Protein AF-A0A0W0Z943-F1 (afdb_monomer_lite)

Secondary structure (DSSP, 8-state):
-PPPPPEEEEE-TT-HHHHHHHHHT-SS-EEEEETT--TT-SHHHHHHH--SEEEEEEEETTEEEEEEEEEHHHHHHHHHTT--EEEEEE---HHHHHHHHTT-HHHHH-----TTS-TT----EEEE-TT----S---GGG--------SS----------

Structure (mmCIF, N/CA/C/O backbone):
data_AF-A0A0W0Z943-F1
#
_entry.id   AF-A0A0W0Z943-F1
#
loop_
_atom_site.group_PDB
_atom_site.id
_atom_site.type_symbol
_atom_site.label_atom_id
_atom_site.label_alt_id
_atom_site.label_comp_id
_atom_site.label_asym_id
_atom_site.label_entity_id
_atom_site.label_seq_id
_atom_site.pdbx_PDB_ins_code
_atom_site.Cartn_x
_atom_site.Cartn_y
_atom_site.Cartn_z
_atom_site.occupancy
_atom_site.B_iso_or_equiv
_atom_site.auth_seq_id
_atom_site.auth_comp_id
_atom_site.auth_asym_id
_atom_site.auth_atom_id
_atom_site.pdbx_PDB_model_num
ATOM 1 N N . MET A 1 1 ? -10.068 -26.778 7.011 1.00 70.19 1 MET A N 1
ATOM 2 C CA . MET A 1 1 ? -9.785 -25.329 7.063 1.00 70.19 1 MET A CA 1
ATOM 3 C C . MET A 1 1 ? -11.115 -24.599 7.146 1.00 70.19 1 MET A C 1
ATOM 5 O O . MET A 1 1 ? -11.932 -24.784 6.253 1.00 70.19 1 MET A O 1
ATOM 9 N N . GLN A 1 2 ? -11.374 -23.865 8.228 1.00 80.56 2 GLN A N 1
ATOM 10 C CA . GLN A 1 2 ? -12.615 -23.106 8.396 1.00 80.56 2 GLN A CA 1
ATOM 11 C C . GLN A 1 2 ? -12.388 -21.664 7.940 1.00 80.56 2 GLN A C 1
ATOM 13 O O . GLN A 1 2 ? -11.421 -21.029 8.354 1.00 80.56 2 GLN A O 1
ATOM 18 N N . LEU A 1 3 ? -13.267 -21.144 7.083 1.00 87.00 3 LEU A N 1
ATOM 19 C CA . LEU A 1 3 ? -13.222 -19.736 6.701 1.00 87.00 3 LEU A CA 1
ATOM 20 C C . LEU A 1 3 ? -13.755 -18.889 7.862 1.00 87.00 3 LEU A C 1
ATOM 22 O O . LEU A 1 3 ? -14.923 -19.014 8.237 1.00 87.00 3 LEU A O 1
ATOM 26 N N . LYS A 1 4 ? -12.896 -18.038 8.431 1.00 88.25 4 LYS A N 1
ATOM 27 C CA . LYS A 1 4 ? -13.283 -17.046 9.442 1.00 88.25 4 LYS A CA 1
ATOM 28 C C . LYS A 1 4 ? -13.732 -15.757 8.754 1.00 88.25 4 LYS A C 1
ATOM 30 O O . LYS A 1 4 ? -13.109 -15.304 7.795 1.00 88.25 4 LYS A O 1
ATOM 35 N N . GLN A 1 5 ? -14.813 -15.162 9.252 1.00 90.94 5 GLN A N 1
ATOM 36 C CA . GLN A 1 5 ? -15.266 -13.854 8.783 1.00 90.94 5 GLN A CA 1
ATOM 37 C C . GLN A 1 5 ? -14.368 -12.758 9.359 1.00 90.94 5 GLN A C 1
ATOM 39 O O . GLN A 1 5 ? -14.151 -12.707 10.567 1.00 90.94 5 GLN A O 1
ATOM 44 N N . ILE A 1 6 ? -13.865 -11.868 8.502 1.00 93.38 6 ILE A N 1
ATOM 45 C CA . ILE A 1 6 ? -13.053 -10.730 8.943 1.00 93.38 6 ILE A CA 1
ATOM 46 C C . ILE A 1 6 ? -13.984 -9.645 9.474 1.00 93.38 6 ILE A C 1
ATOM 48 O O . ILE A 1 6 ? -14.885 -9.182 8.771 1.00 93.38 6 ILE A O 1
ATOM 52 N N . ARG A 1 7 ? -13.744 -9.197 10.709 1.00 95.19 7 ARG A N 1
ATOM 53 C CA . ARG A 1 7 ? -14.468 -8.061 11.283 1.00 95.19 7 ARG A CA 1
ATOM 54 C C . ARG A 1 7 ? -14.204 -6.805 10.453 1.00 95.19 7 ARG A C 1
ATOM 56 O O . ARG A 1 7 ? -13.053 -6.438 10.220 1.00 95.19 7 ARG A O 1
ATOM 63 N N . VAL A 1 8 ? -15.276 -6.119 10.064 1.00 96.25 8 VAL A N 1
ATOM 64 C CA . VAL A 1 8 ? -15.216 -4.866 9.304 1.00 96.25 8 VAL A CA 1
ATOM 65 C C . VAL A 1 8 ? -15.608 -3.695 10.199 1.00 96.25 8 VAL A C 1
ATOM 67 O O . VAL A 1 8 ? -16.596 -3.775 10.927 1.00 96.25 8 VAL A O 1
ATOM 70 N N . LEU A 1 9 ? -14.842 -2.608 10.144 1.00 94.56 9 LEU A N 1
ATOM 71 C CA . LEU A 1 9 ? -15.126 -1.346 10.824 1.00 94.56 9 LEU A CA 1
ATOM 72 C C . LEU A 1 9 ? -15.237 -0.223 9.797 1.00 94.56 9 LEU A C 1
ATOM 74 O O . LEU A 1 9 ? -14.359 -0.068 8.953 1.00 94.56 9 LEU A O 1
ATOM 78 N N . GLU A 1 10 ? -16.277 0.593 9.911 1.00 93.38 10 GLU A N 1
ATOM 79 C CA . GLU A 1 10 ? -16.347 1.879 9.219 1.00 93.38 10 GLU A CA 1
ATOM 80 C C . GLU A 1 10 ? -15.596 2.926 10.052 1.00 93.38 10 GLU A C 1
ATOM 82 O O . GLU A 1 10 ? -15.766 3.000 11.271 1.00 93.38 10 GLU A O 1
ATOM 87 N N . TYR A 1 11 ? -14.748 3.723 9.408 1.00 90.31 11 TYR A N 1
ATOM 88 C CA . TYR A 1 11 ? -13.912 4.729 10.053 1.00 90.31 11 TYR A CA 1
ATOM 89 C C . TYR A 1 11 ? -14.166 6.106 9.444 1.00 90.31 11 TYR A C 1
ATOM 91 O O . TYR A 1 11 ? -13.967 6.338 8.250 1.00 90.31 11 TYR A O 1
ATOM 99 N N . GLU A 1 12 ? -14.585 7.020 10.313 1.00 90.12 12 GLU A N 1
ATOM 100 C CA . GLU A 1 12 ? -14.699 8.450 10.053 1.00 90.12 12 GLU A CA 1
ATOM 101 C C . GLU A 1 12 ? -13.597 9.187 10.820 1.00 90.12 12 GLU A C 1
ATOM 103 O O . GLU A 1 12 ? -13.258 8.820 11.951 1.00 90.12 12 GLU A O 1
ATOM 108 N N . TYR A 1 13 ? -13.018 10.218 10.200 1.00 89.38 13 TYR A N 1
ATOM 109 C CA . TYR A 1 13 ? -11.977 11.022 10.840 1.00 89.38 13 TYR A CA 1
ATOM 110 C C . TYR A 1 13 ? -12.486 11.627 12.157 1.00 89.38 13 TYR A C 1
ATOM 112 O O . TYR A 1 13 ? -13.592 12.157 12.219 1.00 89.38 13 TYR A O 1
ATOM 120 N N . GLY A 1 14 ? -11.667 11.539 13.208 1.00 89.06 14 GLY A N 1
ATOM 121 C CA . GLY A 1 14 ? -12.024 11.896 14.584 1.00 89.06 14 GLY A CA 1
ATOM 122 C C . GLY A 1 14 ? -12.216 10.688 15.511 1.00 89.06 14 GLY A C 1
ATOM 123 O O . GLY A 1 14 ? -12.186 10.841 16.732 1.00 89.06 14 GLY A O 1
ATOM 124 N N . TYR A 1 15 ? -12.374 9.471 14.972 1.00 90.81 15 TYR A N 1
ATOM 125 C CA . TYR A 1 15 ? -12.539 8.242 15.768 1.00 90.81 15 TYR A CA 1
ATOM 126 C C . TYR A 1 15 ? -11.225 7.519 16.095 1.00 90.81 15 TYR A C 1
ATOM 128 O O . TYR A 1 15 ? -11.237 6.358 16.509 1.00 90.81 15 TYR A O 1
ATOM 136 N N . GLU A 1 16 ? -10.072 8.173 15.951 1.00 90.81 16 GLU A N 1
ATOM 137 C CA . GLU A 1 16 ? -8.770 7.503 16.029 1.00 90.81 16 GLU A CA 1
ATOM 138 C C . GLU A 1 16 ? -8.521 6.824 17.381 1.00 90.81 16 GLU A C 1
ATOM 140 O O . GLU A 1 16 ? -8.003 5.710 17.415 1.00 90.81 16 GLU A O 1
ATOM 145 N N . GLU A 1 17 ? -8.915 7.448 18.496 1.00 90.19 17 GLU A N 1
ATOM 146 C CA . GLU A 1 17 ? -8.728 6.862 19.832 1.00 90.19 17 GLU A CA 1
ATOM 147 C C . GLU A 1 17 ? -9.631 5.643 20.069 1.00 90.19 17 GLU A C 1
ATOM 149 O O . GLU A 1 17 ? -9.220 4.683 20.725 1.00 90.19 17 GLU A O 1
ATOM 154 N N . LEU A 1 18 ? -10.845 5.644 19.510 1.00 91.56 18 LEU A N 1
ATOM 155 C CA . LEU A 1 18 ? -11.740 4.490 19.567 1.00 91.56 18 LEU A CA 1
ATOM 156 C C . LEU A 1 18 ? -11.158 3.325 18.760 1.00 91.56 18 LEU A C 1
ATOM 158 O O . LEU A 1 18 ? -11.021 2.220 19.287 1.00 91.56 18 LEU A O 1
ATOM 162 N N . ILE A 1 19 ? -10.766 3.582 17.509 1.00 91.75 19 ILE A N 1
ATOM 163 C CA . ILE A 1 19 ? -10.163 2.567 16.639 1.00 91.75 19 ILE A CA 1
ATOM 164 C C . ILE A 1 19 ? -8.883 2.018 17.274 1.00 91.75 19 ILE A C 1
ATOM 166 O O . ILE A 1 19 ? -8.698 0.806 17.334 1.00 91.75 19 ILE A O 1
ATOM 170 N N . LYS A 1 20 ? -8.037 2.880 17.844 1.00 89.81 20 LYS A N 1
ATOM 171 C CA . LYS A 1 20 ? -6.823 2.481 18.566 1.00 89.81 20 LYS A CA 1
ATOM 172 C C . LYS A 1 20 ? -7.092 1.523 19.721 1.00 89.81 20 LYS A C 1
ATOM 174 O O . LYS A 1 20 ? -6.407 0.508 19.827 1.00 89.81 20 LYS A O 1
ATOM 179 N N . LYS A 1 21 ? -8.102 1.798 20.553 1.00 90.50 21 LYS A N 1
ATOM 180 C CA . LYS A 1 21 ? -8.507 0.886 21.635 1.00 90.50 21 LYS A CA 1
ATOM 181 C C . LYS A 1 21 ? -8.982 -0.464 21.101 1.00 90.50 21 LYS A C 1
ATOM 183 O O . LYS A 1 21 ? -8.649 -1.487 21.691 1.00 90.50 21 LYS A O 1
ATOM 188 N N . ILE A 1 22 ? -9.732 -0.480 19.998 1.00 92.62 22 ILE A N 1
ATOM 189 C CA . ILE A 1 22 ? -10.182 -1.729 19.370 1.00 92.62 22 ILE A CA 1
ATOM 190 C C . ILE A 1 22 ? -8.980 -2.535 18.868 1.00 92.62 22 ILE A C 1
ATOM 192 O O . ILE A 1 22 ? -8.870 -3.716 19.185 1.00 92.62 22 ILE A O 1
ATOM 196 N N . LEU A 1 23 ? -8.062 -1.898 18.134 1.00 90.19 23 LEU A N 1
ATOM 197 C CA . LEU A 1 23 ? -6.907 -2.579 17.548 1.00 90.19 23 LEU A CA 1
ATOM 198 C C . LEU A 1 23 ? -5.956 -3.145 18.607 1.00 90.19 23 LEU A C 1
ATOM 200 O O . LEU A 1 23 ? -5.513 -4.276 18.456 1.00 90.19 23 LEU A O 1
ATOM 204 N N . TYR A 1 24 ? -5.694 -2.425 19.702 1.00 88.06 24 TYR A N 1
ATOM 205 C CA . TYR A 1 24 ? -4.822 -2.932 20.773 1.00 88.06 24 TYR A CA 1
ATOM 206 C C . TYR A 1 24 ? -5.362 -4.150 21.520 1.00 88.06 24 TYR A C 1
ATOM 208 O O . TYR A 1 24 ? -4.581 -4.878 22.125 1.00 88.06 24 TYR A O 1
ATOM 216 N N . ASN A 1 25 ? -6.674 -4.374 21.488 1.00 90.69 25 ASN A N 1
ATOM 217 C CA . ASN A 1 25 ? -7.297 -5.526 22.134 1.00 90.69 25 ASN A CA 1
ATOM 218 C C . ASN A 1 25 ? -7.656 -6.639 21.137 1.00 90.69 25 ASN A C 1
ATOM 220 O O . ASN A 1 25 ? -8.182 -7.673 21.546 1.00 90.69 25 ASN A O 1
ATOM 224 N N . SER A 1 26 ? -7.403 -6.442 19.839 1.00 90.75 26 SER A N 1
ATOM 225 C CA . SER A 1 26 ? -7.706 -7.446 18.822 1.00 90.75 26 SER A CA 1
ATOM 226 C C . SER A 1 26 ? -6.598 -8.489 18.730 1.00 90.75 26 SER A C 1
ATOM 228 O O . SER A 1 26 ? -5.418 -8.153 18.686 1.00 90.75 26 SER A O 1
ATOM 230 N N . LYS A 1 27 ? -6.994 -9.760 18.631 1.00 89.88 27 LYS A N 1
ATOM 231 C CA . LYS A 1 27 ? -6.114 -10.882 18.258 1.00 89.88 27 LYS A CA 1
ATOM 232 C C . LYS A 1 27 ? -6.379 -11.388 16.841 1.00 89.88 27 LYS A C 1
ATOM 234 O O . LYS A 1 27 ? -5.715 -12.306 16.380 1.00 89.88 27 LYS A O 1
ATOM 239 N N . GLU A 1 28 ? -7.351 -10.789 16.161 1.00 91.25 28 GLU A N 1
ATOM 240 C CA . GLU A 1 28 ? -7.772 -11.169 14.819 1.00 91.25 28 GLU A CA 1
ATOM 241 C C . GLU A 1 28 ? -7.568 -10.002 13.840 1.00 91.25 28 GLU A C 1
ATOM 243 O O . GLU A 1 28 ? -7.602 -8.831 14.254 1.00 91.25 28 GLU A O 1
ATOM 248 N N . PRO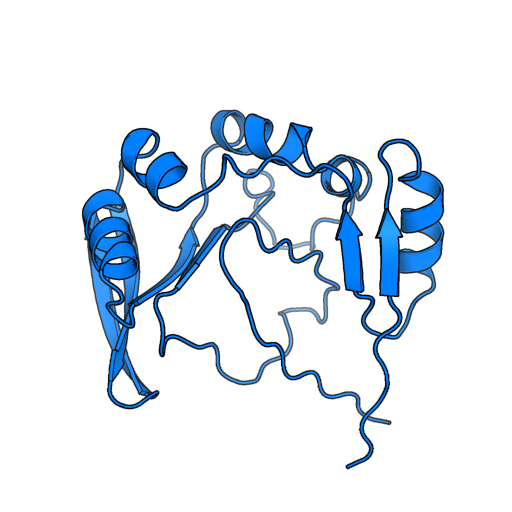 A 1 29 ? -7.378 -10.290 12.540 1.00 92.44 29 PRO A N 1
ATOM 249 C CA . PRO A 1 29 ? -7.350 -9.269 11.503 1.00 92.44 29 PRO A CA 1
ATOM 250 C C . PRO A 1 29 ? -8.662 -8.479 11.456 1.00 92.44 29 PRO A C 1
ATOM 252 O O . PRO A 1 29 ? -9.753 -9.043 11.544 1.00 92.44 29 PRO A O 1
ATOM 255 N N . ILE A 1 30 ? -8.555 -7.166 11.265 1.00 94.31 30 ILE A N 1
ATOM 256 C CA . ILE A 1 30 ? -9.700 -6.263 11.128 1.00 94.31 30 ILE A CA 1
ATOM 257 C C . ILE A 1 30 ? -9.552 -5.484 9.824 1.00 94.31 30 ILE A C 1
ATOM 259 O O . ILE A 1 30 ? -8.509 -4.884 9.565 1.00 94.31 30 ILE A O 1
ATOM 263 N N . LEU A 1 31 ? -10.618 -5.449 9.025 1.00 94.81 31 LEU A N 1
ATOM 264 C CA . LEU A 1 31 ? -10.718 -4.582 7.857 1.00 94.81 31 LEU A CA 1
ATOM 265 C C . LEU A 1 31 ? -11.316 -3.235 8.272 1.00 94.81 31 LEU A C 1
ATOM 267 O O . LEU A 1 31 ? -12.464 -3.167 8.702 1.00 94.81 31 LEU A O 1
ATOM 271 N N . ILE A 1 32 ? -10.560 -2.152 8.107 1.00 93.19 32 ILE A N 1
ATOM 272 C CA . ILE A 1 32 ? -11.043 -0.789 8.348 1.00 93.19 32 ILE A CA 1
ATOM 273 C C . ILE A 1 32 ? -11.351 -0.127 7.006 1.00 93.19 32 ILE A C 1
ATOM 275 O O . ILE A 1 32 ? -10.484 -0.039 6.137 1.00 93.19 32 ILE A O 1
ATOM 279 N N . LYS A 1 33 ? -12.574 0.373 6.848 1.00 92.75 33 LYS A N 1
ATOM 280 C CA . LYS A 1 33 ? -13.018 1.148 5.691 1.00 92.75 33 LYS A CA 1
ATOM 281 C C . LYS A 1 33 ? -13.013 2.626 6.048 1.00 92.75 33 LYS A C 1
ATOM 283 O O . LYS A 1 33 ? -13.795 3.067 6.882 1.00 92.75 33 LYS A O 1
ATOM 288 N N . ILE A 1 34 ? -12.110 3.384 5.437 1.00 89.44 34 ILE A N 1
ATOM 289 C CA . ILE A 1 34 ? -12.004 4.830 5.653 1.00 89.44 34 ILE A CA 1
ATOM 290 C C . ILE A 1 34 ? -13.007 5.529 4.737 1.00 89.44 34 ILE A C 1
ATOM 292 O O . ILE A 1 34 ? -12.884 5.445 3.513 1.00 89.44 34 ILE A O 1
ATOM 296 N N . LYS A 1 35 ? -13.994 6.227 5.304 1.00 85.50 35 LYS A N 1
ATOM 297 C CA . LYS A 1 35 ? -14.920 7.035 4.502 1.00 85.50 35 LYS A CA 1
ATOM 298 C C . LYS A 1 35 ? -14.207 8.277 3.966 1.00 85.50 35 LYS A C 1
ATOM 300 O O . LYS A 1 35 ? -13.392 8.879 4.658 1.00 85.50 35 LYS A O 1
ATOM 305 N N . ASN A 1 36 ? -14.554 8.688 2.746 1.00 83.06 36 ASN A N 1
ATOM 306 C CA . ASN A 1 36 ? -14.053 9.916 2.112 1.00 83.06 36 ASN A CA 1
ATOM 307 C C . ASN A 1 36 ? -12.515 9.985 1.981 1.00 83.06 36 ASN A C 1
ATOM 309 O O . ASN A 1 36 ? -11.925 11.067 2.043 1.00 83.06 36 ASN A O 1
ATOM 313 N N . PHE A 1 37 ? -11.844 8.840 1.815 1.00 87.69 37 PHE A N 1
ATOM 314 C CA . PHE A 1 37 ? -10.413 8.826 1.516 1.00 87.69 37 PHE A CA 1
ATOM 315 C C . PHE A 1 37 ? -10.161 9.369 0.095 1.00 87.69 37 PHE A C 1
ATOM 317 O O . PHE A 1 37 ? -10.889 8.993 -0.824 1.00 87.69 37 PHE A O 1
ATOM 324 N N . PRO A 1 38 ? -9.162 10.247 -0.116 1.00 88.50 38 PRO A N 1
ATOM 325 C CA . PRO A 1 38 ? -8.921 10.837 -1.428 1.00 88.50 38 PRO A CA 1
ATOM 326 C C . PRO A 1 38 ? -8.418 9.797 -2.438 1.00 88.50 38 PRO A C 1
ATOM 328 O O . PRO A 1 38 ? -7.497 9.032 -2.161 1.00 88.50 38 PRO A O 1
ATOM 331 N N . ASP A 1 39 ? -8.956 9.850 -3.650 1.00 87.62 39 ASP A N 1
ATOM 332 C CA . ASP A 1 39 ? -8.619 8.975 -4.781 1.00 87.62 39 ASP A CA 1
ATOM 333 C C . ASP A 1 39 ? -7.365 9.419 -5.562 1.00 87.62 39 ASP A C 1
ATOM 335 O O . ASP A 1 39 ? -6.889 8.720 -6.455 1.00 87.62 39 ASP A O 1
ATOM 339 N N . LYS A 1 40 ? -6.770 10.560 -5.195 1.00 90.31 40 LYS A N 1
ATOM 340 C CA . LYS A 1 40 ? -5.615 11.153 -5.891 1.00 90.31 40 LYS A CA 1
ATOM 341 C C . LYS A 1 40 ? -4.313 10.344 -5.809 1.00 90.31 40 LYS A C 1
ATOM 343 O O . LYS A 1 40 ? -3.380 10.641 -6.548 1.00 90.31 40 LYS A O 1
ATOM 348 N N . PHE A 1 41 ? -4.189 9.376 -4.898 1.00 92.56 41 PHE A N 1
ATOM 349 C CA . PHE A 1 41 ? -2.937 8.644 -4.643 1.00 92.56 41 PHE A CA 1
ATOM 350 C C . PHE A 1 41 ? -2.768 7.416 -5.553 1.00 92.56 41 PHE A C 1
ATOM 352 O O . PHE A 1 41 ? -2.627 6.285 -5.089 1.00 92.56 41 PHE A O 1
ATOM 359 N N . SER A 1 42 ? -2.779 7.651 -6.865 1.00 93.56 42 SER A N 1
ATOM 360 C CA . SER A 1 42 ? -2.602 6.634 -7.908 1.00 93.56 42 SER A CA 1
ATOM 361 C C . SER A 1 42 ? -1.129 6.422 -8.285 1.00 93.56 42 SER A C 1
ATOM 363 O O . SER A 1 42 ? -0.246 7.141 -7.820 1.00 93.56 42 SER A O 1
ATOM 365 N N . LEU A 1 43 ? -0.842 5.474 -9.187 1.00 94.62 43 LEU A N 1
ATOM 366 C CA . LEU A 1 43 ? 0.500 5.335 -9.775 1.00 94.62 43 LEU A CA 1
ATOM 367 C C . LEU A 1 43 ? 0.988 6.634 -10.434 1.00 94.62 43 LEU A C 1
ATOM 369 O O . LEU A 1 43 ? 2.170 6.947 -10.325 1.00 94.62 43 LEU A O 1
ATOM 373 N N . ASP A 1 44 ? 0.092 7.409 -11.052 1.00 95.44 44 ASP A N 1
ATOM 374 C CA . ASP A 1 44 ? 0.442 8.682 -11.696 1.00 95.44 44 ASP A CA 1
ATOM 375 C C . ASP A 1 44 ? 0.941 9.712 -10.686 1.00 95.44 44 ASP A C 1
ATOM 377 O O . ASP A 1 44 ? 1.976 10.339 -10.910 1.00 95.44 44 ASP A O 1
ATOM 381 N N . TYR A 1 45 ? 0.308 9.782 -9.510 1.00 94.81 45 TYR A N 1
ATOM 382 C CA . TYR A 1 45 ? 0.793 10.618 -8.412 1.00 94.81 45 TYR A CA 1
ATOM 383 C C . TYR A 1 45 ? 2.246 10.297 -8.043 1.00 94.81 45 TYR A C 1
ATOM 385 O O . TYR A 1 45 ? 3.025 11.208 -7.758 1.00 94.81 45 TYR A O 1
ATOM 393 N N . PHE A 1 46 ? 2.629 9.016 -8.046 1.00 95.00 46 PHE A N 1
ATOM 394 C CA . PHE A 1 46 ? 4.002 8.630 -7.729 1.00 95.00 46 PHE A CA 1
ATOM 395 C C . PHE A 1 46 ? 4.966 8.885 -8.901 1.00 95.00 46 PHE A C 1
ATOM 397 O O . PHE A 1 46 ? 6.060 9.405 -8.684 1.00 95.00 46 PHE A O 1
ATOM 404 N N . ILE A 1 47 ? 4.550 8.590 -10.136 1.00 95.62 47 ILE A N 1
ATOM 405 C CA . ILE A 1 47 ? 5.333 8.785 -11.371 1.00 95.62 47 ILE A CA 1
ATOM 406 C C . ILE A 1 47 ? 5.698 10.258 -11.597 1.00 95.62 47 ILE A C 1
ATOM 408 O O . ILE A 1 47 ? 6.809 10.556 -12.033 1.00 95.62 47 ILE A O 1
ATOM 412 N N . GLU A 1 48 ? 4.777 11.181 -11.327 1.00 94.50 48 GLU A N 1
ATOM 413 C CA . GLU A 1 48 ? 4.984 12.616 -11.560 1.00 94.50 48 GLU A CA 1
ATOM 414 C C . GLU A 1 48 ? 5.850 13.283 -10.489 1.00 94.50 48 GLU A C 1
ATOM 416 O O . GLU A 1 48 ? 6.426 14.349 -10.713 1.00 94.50 48 GLU A O 1
ATOM 421 N N . ARG A 1 49 ? 5.905 12.695 -9.291 1.00 91.25 49 ARG A N 1
ATOM 422 C CA . ARG A 1 49 ? 6.337 13.408 -8.084 1.00 91.25 49 ARG A CA 1
ATOM 423 C C . ARG A 1 49 ? 7.627 12.882 -7.474 1.00 91.25 49 ARG A C 1
ATOM 425 O O . ARG A 1 49 ? 8.241 13.595 -6.671 1.00 91.25 49 ARG A O 1
ATOM 432 N N . PHE A 1 50 ? 8.024 11.665 -7.834 1.00 91.62 50 PHE A N 1
ATOM 433 C CA . PHE A 1 50 ? 9.191 10.993 -7.284 1.00 91.62 50 PHE A CA 1
ATOM 434 C C . PHE A 1 50 ? 10.145 10.549 -8.387 1.00 91.62 50 PHE A C 1
ATOM 436 O O . PHE A 1 50 ? 9.747 9.935 -9.371 1.00 91.62 50 PHE A O 1
ATOM 443 N N . ASN A 1 51 ? 11.423 10.832 -8.155 1.00 89.69 51 ASN A N 1
ATOM 444 C CA . ASN A 1 51 ? 12.547 10.389 -8.967 1.00 89.69 51 ASN A CA 1
ATOM 445 C C . ASN A 1 51 ? 13.494 9.565 -8.086 1.00 89.69 51 ASN A C 1
ATOM 447 O O . ASN A 1 51 ? 13.410 9.627 -6.857 1.00 89.69 51 ASN A O 1
ATOM 451 N N . GLY A 1 52 ? 14.412 8.840 -8.718 1.00 92.50 52 GLY A N 1
ATOM 452 C CA . GLY A 1 52 ? 15.410 8.010 -8.049 1.00 92.50 52 GLY A CA 1
ATOM 453 C C . GLY A 1 52 ? 15.386 6.577 -8.559 1.00 92.50 52 GLY A C 1
ATOM 454 O O . GLY A 1 52 ? 14.624 6.247 -9.469 1.00 92.50 52 GLY A O 1
ATOM 455 N N . GLU A 1 53 ? 16.220 5.738 -7.963 1.00 96.00 53 GLU A N 1
ATOM 456 C CA . GLU A 1 53 ? 16.316 4.319 -8.294 1.00 96.00 53 GLU A CA 1
ATOM 457 C C . GLU A 1 53 ? 15.408 3.471 -7.401 1.00 96.00 53 GLU A C 1
ATOM 459 O O . GLU A 1 53 ? 15.059 3.846 -6.277 1.00 96.00 53 GLU A O 1
ATOM 464 N N . THR A 1 54 ? 15.018 2.312 -7.915 1.00 97.00 54 THR A N 1
ATOM 465 C CA . THR A 1 54 ? 14.274 1.300 -7.176 1.00 97.00 54 THR A CA 1
ATOM 466 C C . THR A 1 54 ? 14.718 -0.091 -7.597 1.00 97.00 54 THR A C 1
ATOM 468 O O . THR A 1 54 ? 15.144 -0.300 -8.733 1.00 97.00 54 THR A O 1
ATOM 471 N N . ILE A 1 55 ? 14.552 -1.048 -6.689 1.00 97.44 55 ILE A N 1
ATOM 472 C CA . ILE A 1 55 ? 14.709 -2.469 -6.980 1.00 97.44 55 ILE A CA 1
ATOM 473 C C . ILE A 1 55 ? 13.316 -3.081 -7.065 1.00 97.44 55 ILE A C 1
ATOM 475 O O . ILE A 1 55 ? 12.472 -2.878 -6.187 1.00 97.44 55 ILE A O 1
ATOM 479 N N . TYR A 1 56 ? 13.076 -3.857 -8.113 1.00 97.81 56 TYR A N 1
ATOM 480 C CA . TYR A 1 56 ? 11.814 -4.547 -8.322 1.00 97.81 56 TYR A CA 1
ATOM 481 C C . TYR A 1 56 ? 12.028 -6.011 -8.688 1.00 97.81 56 TYR A C 1
ATOM 483 O O . TYR A 1 56 ? 13.048 -6.407 -9.243 1.00 97.81 56 TYR A O 1
ATOM 491 N N . SER A 1 57 ? 11.049 -6.834 -8.329 1.00 97.94 57 SER A N 1
ATOM 492 C CA . SER A 1 57 ? 10.984 -8.249 -8.694 1.00 97.94 57 SER A CA 1
ATOM 493 C C . SER A 1 57 ? 10.165 -8.403 -9.977 1.00 97.94 57 SER A C 1
ATOM 495 O O . SER A 1 57 ? 9.172 -7.692 -10.147 1.00 97.94 57 SER A O 1
ATOM 497 N N . ILE A 1 58 ? 10.558 -9.329 -10.848 1.00 97.44 58 ILE A N 1
ATOM 498 C CA . ILE A 1 58 ? 9.837 -9.700 -12.071 1.00 97.44 58 ILE A CA 1
ATOM 499 C C . ILE A 1 58 ? 9.198 -11.067 -11.860 1.00 97.44 58 ILE A C 1
ATOM 501 O O . ILE A 1 58 ? 9.858 -11.986 -11.371 1.00 97.44 58 ILE A O 1
ATOM 505 N N . PHE A 1 59 ? 7.930 -11.193 -12.247 1.00 96.75 59 PHE A N 1
ATOM 506 C CA . PHE A 1 59 ? 7.189 -12.441 -12.148 1.00 96.75 59 PHE A CA 1
ATOM 507 C C . PHE A 1 59 ? 6.813 -12.985 -13.524 1.00 96.75 59 PHE A C 1
ATOM 509 O O . PHE A 1 59 ? 6.323 -12.252 -14.378 1.00 96.75 59 PHE A O 1
ATOM 516 N N . GLU A 1 60 ? 6.980 -14.289 -13.709 1.00 94.56 60 GLU A N 1
ATOM 517 C CA . GLU A 1 60 ? 6.504 -15.031 -14.877 1.00 94.56 60 GLU A CA 1
ATOM 518 C C . GLU A 1 60 ? 5.727 -16.247 -14.383 1.00 94.56 60 GLU A C 1
ATOM 520 O O . GLU A 1 60 ? 6.196 -16.958 -13.499 1.00 94.56 60 GLU A O 1
ATOM 525 N N . ASN A 1 61 ? 4.512 -16.464 -14.898 1.00 90.50 61 ASN A N 1
ATOM 526 C CA . ASN A 1 61 ? 3.635 -17.564 -14.468 1.00 90.50 61 ASN A CA 1
ATOM 527 C C . ASN A 1 61 ? 3.474 -17.668 -12.935 1.00 90.50 61 ASN A C 1
ATOM 529 O O . ASN A 1 61 ? 3.463 -18.763 -12.381 1.00 90.50 61 ASN A O 1
ATOM 533 N N . ASN A 1 62 ? 3.351 -16.525 -12.249 1.00 87.06 62 ASN A N 1
ATOM 534 C CA . ASN A 1 62 ? 3.290 -16.430 -10.784 1.00 87.06 62 ASN A CA 1
ATOM 535 C C . ASN A 1 62 ? 4.534 -16.982 -10.062 1.00 87.06 62 ASN A C 1
ATOM 537 O O . ASN A 1 62 ? 4.427 -17.452 -8.936 1.00 87.06 62 ASN A O 1
ATOM 541 N N . ILE A 1 63 ? 5.715 -16.898 -10.673 1.00 91.81 63 ILE A N 1
ATOM 542 C CA . ILE A 1 63 ? 7.000 -17.239 -10.052 1.00 91.81 63 ILE A CA 1
ATOM 543 C C . ILE A 1 63 ? 7.908 -16.016 -10.133 1.00 91.81 63 ILE A C 1
ATOM 545 O O . ILE A 1 63 ? 8.005 -15.387 -11.185 1.00 91.81 63 ILE A O 1
ATOM 549 N N . CYS A 1 64 ? 8.566 -15.657 -9.028 1.00 95.00 64 CYS A N 1
ATOM 550 C CA . CYS A 1 64 ? 9.591 -14.615 -9.045 1.00 95.00 64 CYS A CA 1
ATOM 551 C C . CYS A 1 64 ? 10.830 -15.146 -9.774 1.00 95.00 64 CYS A C 1
ATOM 553 O O . CYS A 1 64 ? 11.510 -16.032 -9.266 1.00 95.00 64 CYS A O 1
ATOM 555 N N . VAL A 1 65 ? 11.122 -14.607 -10.958 1.00 96.62 65 VAL A N 1
ATOM 556 C CA . VAL A 1 65 ? 12.217 -15.097 -11.814 1.00 96.62 65 VAL A CA 1
ATOM 557 C C . VAL A 1 65 ? 13.459 -14.218 -11.766 1.00 96.62 65 VAL A C 1
ATOM 559 O O . VAL A 1 65 ? 14.544 -14.671 -12.118 1.00 96.62 65 VAL A O 1
ATOM 562 N N . ASN A 1 66 ? 13.324 -12.950 -11.363 1.00 95.88 66 ASN A N 1
ATOM 563 C CA . ASN A 1 66 ? 14.452 -12.026 -11.350 1.00 95.88 66 ASN A CA 1
ATOM 564 C C . ASN A 1 66 ? 14.228 -10.820 -10.427 1.00 95.88 66 ASN A C 1
ATOM 566 O O . ASN A 1 66 ? 13.092 -10.449 -10.122 1.00 95.88 66 ASN A O 1
ATOM 570 N N . HIS A 1 67 ? 15.327 -10.156 -10.075 1.00 96.94 67 HIS A N 1
ATOM 571 C CA . HIS A 1 67 ? 15.359 -8.835 -9.463 1.00 96.94 67 HIS A CA 1
ATOM 572 C C . HIS A 1 67 ? 16.128 -7.871 -10.365 1.00 96.94 67 HIS A C 1
ATOM 574 O O . HIS A 1 67 ? 17.218 -8.183 -10.837 1.00 96.94 67 HIS A O 1
ATOM 580 N N . GLN A 1 68 ? 15.573 -6.686 -10.598 1.00 97.12 68 GLN A N 1
ATOM 581 C CA . GLN A 1 68 ? 16.218 -5.644 -11.391 1.00 97.12 68 GLN A CA 1
ATOM 582 C C . GLN A 1 68 ? 16.246 -4.323 -10.635 1.00 97.12 68 GLN A C 1
ATOM 584 O O . GLN A 1 68 ? 15.383 -4.059 -9.798 1.00 97.12 68 GLN A O 1
ATOM 589 N N . SER A 1 69 ? 17.233 -3.492 -10.963 1.00 97.31 69 SER A N 1
ATOM 590 C CA . SER A 1 69 ? 17.287 -2.091 -10.555 1.00 97.31 69 SER A CA 1
ATOM 591 C C . SER A 1 69 ? 17.006 -1.205 -11.763 1.00 97.31 69 SER A C 1
ATOM 593 O O . SER A 1 69 ? 17.488 -1.481 -12.863 1.00 97.31 69 SER A O 1
ATOM 595 N N . SER A 1 70 ? 16.210 -0.158 -11.580 1.00 97.00 70 SER A N 1
ATOM 596 C CA . SER A 1 70 ? 16.009 0.881 -12.590 1.00 97.00 70 SER A CA 1
ATOM 597 C C . SER A 1 70 ? 15.575 2.187 -11.943 1.00 97.00 70 SER A C 1
ATOM 599 O O . SER A 1 70 ? 15.284 2.245 -10.749 1.00 97.00 70 SER A O 1
ATOM 601 N N . GLU A 1 71 ? 15.401 3.227 -12.756 1.00 97.50 71 GLU A N 1
ATOM 602 C CA . GLU A 1 71 ? 14.640 4.394 -12.326 1.00 97.50 71 GLU A CA 1
ATOM 603 C C . GLU A 1 71 ? 13.235 3.984 -11.855 1.00 97.50 71 GLU A C 1
ATOM 605 O O . GLU A 1 71 ? 12.530 3.214 -12.521 1.00 97.50 71 GLU A O 1
ATOM 610 N N . LEU A 1 72 ? 12.806 4.545 -10.724 1.00 97.19 72 LEU A N 1
ATOM 611 C CA . LEU A 1 72 ? 11.489 4.333 -10.132 1.00 97.19 72 LEU A CA 1
ATOM 612 C C . LEU A 1 72 ? 10.376 4.629 -11.139 1.00 97.19 72 LEU A C 1
ATOM 614 O O . LEU A 1 72 ? 9.430 3.856 -11.274 1.00 97.19 72 LEU A O 1
ATOM 618 N N . LYS A 1 73 ? 10.514 5.725 -11.890 1.00 97.38 73 LYS A N 1
ATOM 619 C CA . LYS A 1 73 ? 9.547 6.132 -12.910 1.00 97.38 73 LYS A CA 1
ATOM 620 C C . LYS A 1 73 ? 9.357 5.056 -13.981 1.00 97.38 73 LYS A C 1
ATOM 622 O O . LYS A 1 73 ? 8.220 4.775 -14.368 1.00 97.38 73 LYS A O 1
ATOM 627 N N . ALA A 1 74 ? 10.445 4.439 -14.440 1.00 97.62 74 ALA A N 1
ATOM 628 C CA . ALA A 1 74 ? 10.399 3.377 -15.440 1.00 97.62 74 ALA A CA 1
ATOM 629 C C . ALA A 1 74 ? 9.688 2.129 -14.892 1.00 97.62 74 ALA A C 1
ATOM 631 O O . ALA A 1 74 ? 8.773 1.611 -15.539 1.00 97.62 74 ALA A O 1
ATOM 632 N N . ALA A 1 75 ? 10.033 1.706 -13.671 1.00 97.69 75 ALA A N 1
ATOM 633 C CA . ALA A 1 75 ? 9.400 0.565 -13.011 1.00 97.69 75 ALA A CA 1
ATOM 634 C C . ALA A 1 75 ? 7.896 0.795 -12.767 1.00 97.69 75 ALA A C 1
ATOM 636 O O . ALA A 1 75 ? 7.073 -0.051 -13.120 1.00 97.69 75 ALA A O 1
ATOM 637 N N . LEU A 1 76 ? 7.507 1.966 -12.250 1.00 97.69 76 LEU A N 1
ATOM 638 C CA . LEU A 1 76 ? 6.100 2.326 -12.040 1.00 97.69 76 LEU A CA 1
ATOM 639 C C . LEU A 1 76 ? 5.320 2.422 -13.358 1.00 97.69 76 LEU A C 1
ATOM 641 O O . LEU A 1 76 ? 4.173 1.984 -13.425 1.00 97.69 76 LEU A O 1
ATOM 645 N N . THR A 1 77 ? 5.936 2.939 -14.424 1.00 97.56 77 THR A N 1
ATOM 646 C CA . THR A 1 77 ? 5.312 2.984 -15.758 1.00 97.56 77 THR A CA 1
ATOM 647 C C . THR A 1 77 ? 5.082 1.577 -16.312 1.00 97.56 77 THR A C 1
ATOM 649 O O . THR A 1 77 ? 4.046 1.314 -16.922 1.00 97.56 77 THR A O 1
ATOM 652 N N . ALA A 1 78 ? 6.019 0.652 -16.088 1.00 97.25 78 ALA A N 1
ATOM 653 C CA . ALA A 1 78 ? 5.854 -0.749 -16.461 1.00 97.25 78 ALA A CA 1
ATOM 654 C C . ALA A 1 78 ? 4.719 -1.419 -15.668 1.00 97.25 78 ALA A C 1
ATOM 656 O O . ALA A 1 78 ? 3.868 -2.075 -16.269 1.00 97.25 78 ALA A O 1
ATOM 657 N N . ILE A 1 79 ? 4.650 -1.183 -14.353 1.00 97.12 79 ILE A N 1
ATOM 658 C CA . ILE A 1 79 ? 3.549 -1.642 -13.491 1.00 97.12 79 ILE A CA 1
ATOM 659 C C . ILE A 1 79 ? 2.204 -1.087 -13.979 1.00 97.12 79 ILE A C 1
ATOM 661 O O . ILE A 1 79 ? 1.246 -1.842 -14.114 1.00 97.12 79 ILE A O 1
ATOM 665 N N . LYS A 1 80 ? 2.135 0.206 -14.328 1.00 96.12 80 LYS A N 1
ATOM 666 C CA . LYS A 1 80 ? 0.928 0.842 -14.887 1.00 96.12 80 LYS A CA 1
ATOM 667 C C . LYS A 1 80 ? 0.468 0.174 -16.188 1.00 96.12 80 LYS A C 1
ATOM 669 O O . LYS A 1 80 ? -0.727 0.092 -16.448 1.00 96.12 80 LYS A O 1
ATOM 674 N N . LYS A 1 81 ? 1.404 -0.342 -16.991 1.00 96.31 81 LYS A N 1
ATOM 675 C CA . LYS A 1 81 ? 1.136 -1.142 -18.201 1.00 96.31 81 LYS A CA 1
ATOM 676 C C . LYS A 1 81 ? 0.862 -2.625 -17.895 1.00 96.31 81 LYS A C 1
ATOM 678 O O . LYS A 1 81 ? 0.988 -3.458 -18.788 1.00 96.31 81 LYS A O 1
ATOM 683 N N . ASN A 1 82 ? 0.507 -2.959 -16.653 1.00 93.50 82 ASN A N 1
ATOM 684 C CA . ASN A 1 82 ? 0.234 -4.312 -16.167 1.00 93.50 82 ASN A CA 1
ATOM 685 C C . ASN A 1 82 ? 1.391 -5.301 -16.341 1.00 93.50 82 ASN A C 1
ATOM 687 O O . ASN A 1 82 ? 1.159 -6.509 -16.385 1.00 93.50 82 ASN A O 1
ATOM 691 N N . LYS A 1 83 ? 2.645 -4.830 -16.398 1.00 96.38 83 LYS A N 1
ATOM 692 C CA . LYS A 1 83 ? 3.757 -5.766 -16.239 1.00 96.38 83 LYS A CA 1
ATOM 693 C C . LYS A 1 83 ? 3.726 -6.346 -14.820 1.00 96.38 83 LYS A C 1
ATOM 695 O O . LYS A 1 83 ? 3.544 -5.570 -13.877 1.00 96.38 83 LYS A O 1
ATOM 700 N N . PRO A 1 84 ? 3.930 -7.664 -14.652 1.00 96.12 84 PRO A N 1
ATOM 701 C CA . PRO A 1 84 ? 3.874 -8.364 -13.367 1.00 96.12 84 PRO A CA 1
ATOM 702 C C . PRO A 1 84 ? 5.142 -8.083 -12.548 1.00 96.12 84 PRO A C 1
ATOM 704 O O . PRO A 1 84 ? 5.944 -8.962 -12.247 1.00 96.12 84 PRO A O 1
ATOM 707 N N . TYR A 1 85 ? 5.384 -6.808 -12.267 1.00 97.44 85 TYR A N 1
ATOM 708 C CA . TYR A 1 85 ? 6.533 -6.317 -11.523 1.00 97.44 85 TYR A CA 1
ATOM 709 C C . TYR A 1 85 ? 6.086 -5.934 -10.119 1.00 97.44 85 TYR A C 1
ATOM 711 O O . TYR A 1 85 ? 4.952 -5.493 -9.918 1.00 97.44 85 TYR A O 1
ATOM 719 N N . ARG A 1 86 ? 6.994 -6.064 -9.152 1.00 97.19 86 ARG A N 1
ATOM 720 C CA . ARG A 1 86 ? 6.748 -5.696 -7.756 1.00 97.19 86 ARG A CA 1
ATOM 721 C C . ARG A 1 86 ? 7.886 -4.868 -7.202 1.00 97.19 86 ARG A C 1
ATOM 723 O O . ARG A 1 86 ? 9.003 -5.367 -7.102 1.00 97.19 86 ARG A O 1
ATOM 730 N N . ILE A 1 87 ? 7.585 -3.666 -6.740 1.00 97.56 87 ILE A N 1
ATOM 731 C CA . ILE A 1 87 ? 8.487 -2.904 -5.878 1.00 97.56 87 ILE A CA 1
ATOM 732 C C . ILE A 1 87 ? 8.066 -3.181 -4.438 1.00 97.56 87 ILE A C 1
ATOM 734 O O . ILE A 1 87 ? 6.921 -2.920 -4.054 1.00 97.56 87 ILE A O 1
ATOM 738 N N . PHE A 1 88 ? 8.980 -3.739 -3.647 1.00 93.62 88 PHE A N 1
ATOM 739 C CA . PHE A 1 88 ? 8.715 -4.112 -2.263 1.00 93.62 88 PHE A CA 1
ATOM 740 C C . PHE A 1 88 ? 9.390 -3.122 -1.313 1.00 93.62 88 PHE A C 1
ATOM 742 O O . PHE A 1 88 ? 10.611 -3.015 -1.301 1.00 93.62 88 PHE A O 1
ATOM 749 N N . SER A 1 89 ? 8.593 -2.428 -0.496 1.00 90.19 89 SER A N 1
ATOM 750 C CA . SER A 1 89 ? 9.078 -1.505 0.537 1.00 90.19 89 SER A CA 1
ATOM 751 C C . SER A 1 89 ? 9.935 -0.341 0.007 1.00 90.19 89 SER A C 1
ATOM 753 O O . SER A 1 89 ? 10.982 -0.020 0.572 1.00 90.19 89 SER A O 1
ATOM 755 N N . GLN A 1 90 ? 9.471 0.344 -1.043 1.00 93.12 90 GLN A N 1
ATOM 756 C CA . GLN A 1 90 ? 10.045 1.631 -1.439 1.00 93.12 90 GLN A CA 1
ATOM 757 C C . GLN A 1 90 ? 9.871 2.625 -0.294 1.00 93.12 90 GLN A C 1
ATOM 759 O O . GLN A 1 90 ? 8.754 2.828 0.184 1.00 93.12 90 GLN A O 1
ATOM 764 N N . ILE A 1 91 ? 10.954 3.278 0.119 1.00 88.94 91 ILE A N 1
ATOM 765 C CA . ILE A 1 91 ? 10.882 4.332 1.125 1.00 88.94 91 ILE A CA 1
ATOM 766 C C . ILE A 1 91 ? 11.020 5.692 0.451 1.00 88.94 91 ILE A C 1
ATOM 768 O O . ILE A 1 91 ? 11.881 5.889 -0.409 1.00 88.94 91 ILE A O 1
ATOM 772 N N . PHE A 1 92 ? 10.163 6.632 0.846 1.00 87.56 92 PHE A N 1
ATOM 773 C CA . PHE A 1 92 ? 10.244 8.028 0.434 1.00 87.56 92 PHE A CA 1
ATOM 774 C C . PHE A 1 92 ? 10.659 8.917 1.608 1.00 87.56 92 PHE A C 1
ATOM 776 O O . PHE A 1 92 ? 10.320 8.608 2.755 1.00 87.56 92 PHE A O 1
ATOM 783 N N . PRO A 1 93 ? 11.333 10.051 1.338 1.00 82.50 93 PRO A N 1
ATOM 784 C CA . PRO A 1 93 ? 11.621 11.051 2.357 1.00 82.50 93 PRO A CA 1
ATOM 785 C C . PRO A 1 93 ? 10.363 11.479 3.117 1.00 82.50 93 PRO A C 1
ATOM 787 O O . PRO A 1 93 ? 9.282 11.621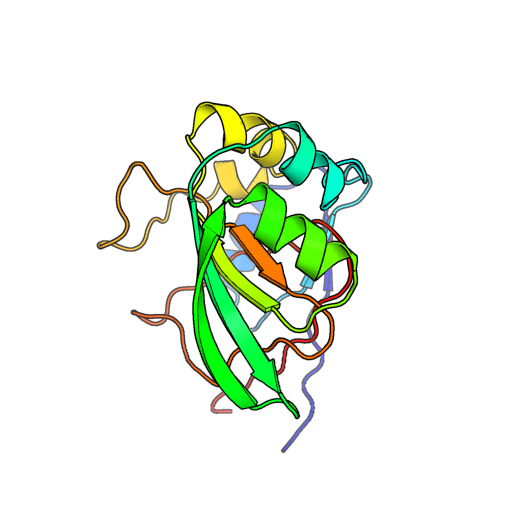 2.536 1.00 82.50 93 PRO A O 1
ATOM 790 N N . ARG A 1 94 ? 10.511 11.731 4.420 1.00 80.31 94 ARG A N 1
ATOM 791 C CA . ARG A 1 94 ? 9.394 12.024 5.329 1.00 80.31 94 ARG A CA 1
ATOM 792 C C . ARG A 1 94 ? 8.500 13.170 4.845 1.00 80.31 94 ARG A C 1
ATOM 794 O O . ARG A 1 94 ? 7.290 12.998 4.781 1.00 80.31 94 ARG A O 1
ATOM 801 N N . ASN A 1 95 ? 9.084 14.282 4.400 1.00 83.44 95 ASN A N 1
ATOM 802 C CA . ASN A 1 95 ? 8.348 15.441 3.871 1.00 83.44 95 ASN A CA 1
ATOM 803 C C . ASN A 1 95 ? 7.472 15.118 2.644 1.00 83.44 95 ASN A C 1
ATOM 805 O O . ASN A 1 95 ? 6.517 15.834 2.342 1.00 83.44 95 ASN A O 1
ATOM 809 N N . LYS A 1 96 ? 7.796 14.058 1.898 1.00 82.75 96 LYS A N 1
ATOM 810 C CA . LYS A 1 96 ? 6.974 13.592 0.780 1.00 82.75 96 LYS A CA 1
ATOM 811 C C . LYS A 1 96 ? 5.856 12.662 1.255 1.00 82.75 96 LYS A C 1
ATOM 813 O O . LYS A 1 96 ? 4.743 12.765 0.739 1.00 82.75 96 LYS A O 1
ATOM 818 N N . SER A 1 97 ? 6.141 11.809 2.239 1.00 84.94 97 SER A N 1
ATOM 819 C CA . SER A 1 97 ? 5.162 10.907 2.863 1.00 84.94 97 SER A CA 1
ATOM 820 C C . SER A 1 97 ? 4.115 11.650 3.696 1.00 84.94 97 SER A C 1
ATOM 822 O O . SER A 1 97 ? 2.951 11.261 3.690 1.00 84.94 97 SER A O 1
ATOM 824 N N . GLU A 1 98 ? 4.481 12.771 4.325 1.00 86.19 98 GLU A N 1
ATOM 825 C CA . GLU A 1 98 ? 3.597 13.595 5.165 1.00 86.19 98 GLU A CA 1
ATOM 826 C C . GLU A 1 98 ? 2.277 13.976 4.482 1.00 86.19 98 GLU A C 1
ATOM 828 O O . GLU A 1 98 ? 1.234 14.001 5.131 1.00 86.19 98 GLU A O 1
ATOM 833 N N . LYS A 1 99 ? 2.280 14.199 3.160 1.00 87.69 99 LYS A N 1
ATOM 834 C CA . LYS A 1 99 ? 1.053 14.501 2.406 1.00 87.69 99 LYS A CA 1
ATOM 835 C C . LYS A 1 99 ? 0.055 13.347 2.389 1.00 87.69 99 LYS A C 1
ATOM 837 O O . LYS A 1 99 ? -1.142 13.603 2.364 1.00 87.69 99 LYS A O 1
ATOM 842 N N . ILE A 1 100 ? 0.533 12.106 2.357 1.00 89.00 100 ILE A N 1
ATOM 843 C CA . ILE A 1 100 ? -0.312 10.907 2.411 1.00 89.00 100 ILE A CA 1
ATOM 844 C C . ILE A 1 100 ? -0.700 10.650 3.864 1.00 89.00 100 ILE A C 1
ATOM 846 O O . ILE A 1 100 ? -1.878 10.484 4.160 1.00 89.00 100 ILE A O 1
ATOM 850 N N . GLU A 1 101 ? 0.269 10.713 4.780 1.00 87.44 101 GLU A N 1
ATOM 851 C CA . GLU A 1 101 ? 0.051 10.514 6.217 1.00 87.44 101 GLU A CA 1
ATOM 852 C C . GLU A 1 101 ? -0.961 11.499 6.818 1.00 87.44 101 GLU A C 1
ATOM 854 O O . GLU A 1 101 ? -1.666 11.148 7.762 1.00 87.44 101 GLU A O 1
ATOM 859 N N . TYR A 1 102 ? -1.066 12.717 6.279 1.00 88.06 102 TYR A N 1
ATOM 860 C CA . TYR A 1 102 ? -2.095 13.687 6.657 1.00 88.06 102 TYR A CA 1
ATOM 861 C C . TYR A 1 102 ? -3.515 13.128 6.484 1.00 88.06 102 TYR A C 1
ATOM 863 O O . TYR A 1 102 ? -4.379 13.362 7.324 1.00 88.06 102 TYR A O 1
ATOM 871 N N . HIS A 1 103 ? -3.743 12.338 5.434 1.00 88.19 103 HIS A N 1
ATOM 872 C CA . HIS A 1 103 ? -5.026 11.684 5.171 1.00 88.19 103 HIS A CA 1
ATOM 873 C C . HIS A 1 103 ? -5.174 10.338 5.891 1.00 88.19 103 HIS A C 1
ATOM 875 O O . HIS A 1 103 ? -6.193 9.673 5.742 1.00 88.19 103 HIS A O 1
ATOM 881 N N . VAL A 1 104 ? -4.187 9.930 6.696 1.00 87.00 104 VAL A N 1
ATOM 882 C CA . VAL A 1 104 ? -4.249 8.703 7.499 1.00 87.00 104 VAL A CA 1
ATOM 883 C C . VAL A 1 104 ? -3.963 9.030 8.971 1.00 87.00 104 VAL A C 1
ATOM 885 O O . VAL A 1 104 ? -2.924 8.629 9.504 1.00 87.00 104 VAL A O 1
ATOM 888 N N . PRO A 1 105 ? -4.869 9.746 9.672 1.00 82.81 105 PRO A N 1
ATOM 889 C CA . PRO A 1 105 ? -4.640 10.172 11.054 1.00 82.81 105 PRO A CA 1
ATOM 890 C C . PRO A 1 105 ? -4.301 9.016 12.003 1.00 82.81 105 PRO A C 1
ATOM 892 O O . PRO A 1 105 ? -3.474 9.178 12.902 1.00 82.81 105 PRO A O 1
ATOM 895 N N . LEU A 1 106 ? -4.855 7.820 11.763 1.00 82.31 106 LEU A N 1
ATOM 896 C CA . LEU A 1 106 ? -4.508 6.606 12.508 1.00 82.31 106 LEU A CA 1
ATOM 897 C C . LEU A 1 106 ? -2.992 6.366 12.555 1.00 82.31 106 LEU A C 1
ATOM 899 O O . LEU A 1 106 ? -2.449 6.170 13.638 1.00 82.31 106 LEU A O 1
ATOM 903 N N . TRP A 1 107 ? -2.273 6.479 11.433 1.00 82.44 107 TRP A N 1
ATOM 904 C CA . TRP A 1 107 ? -0.813 6.291 11.385 1.00 82.44 107 TRP A CA 1
ATOM 905 C C . TRP A 1 107 ? -0.029 7.307 12.224 1.00 82.44 107 TRP A C 1
ATOM 907 O O . TRP A 1 107 ? 1.139 7.089 12.542 1.00 82.44 107 TRP A O 1
ATOM 917 N N . GLN A 1 108 ? -0.636 8.438 12.577 1.00 77.19 108 GLN A N 1
ATOM 918 C CA . GLN A 1 108 ? -0.030 9.432 13.461 1.00 77.19 108 GLN A CA 1
ATOM 919 C C . GLN A 1 108 ? -0.281 9.116 14.944 1.00 77.19 108 GLN A C 1
ATO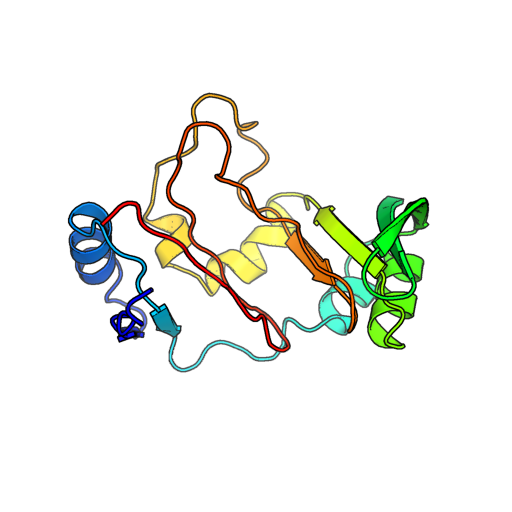M 921 O O . GLN A 1 108 ? 0.466 9.577 15.803 1.00 77.19 108 GLN A O 1
ATOM 926 N N . LYS A 1 109 ? -1.311 8.318 15.252 1.00 80.06 109 LYS A N 1
ATOM 927 C CA . LYS A 1 109 ? -1.765 8.001 16.617 1.00 80.06 109 LYS A CA 1
ATOM 928 C C . LYS A 1 109 ? -1.189 6.702 17.186 1.00 80.06 109 LYS A C 1
ATOM 930 O O . LYS A 1 109 ? -1.273 6.498 18.405 1.00 80.06 109 LYS A O 1
ATOM 935 N N . PHE A 1 110 ? -0.592 5.854 16.343 1.00 75.12 110 PHE A N 1
ATOM 936 C CA . PHE A 1 110 ? 0.156 4.666 16.762 1.00 75.12 110 PHE A CA 1
ATOM 937 C C . PHE A 1 110 ? 1.652 4.986 16.900 1.00 75.12 110 PHE A C 1
ATOM 939 O O . PHE A 1 110 ? 2.331 5.202 15.898 1.00 75.12 110 PHE A O 1
ATOM 946 N N . PRO A 1 111 ? 2.190 5.012 18.132 1.00 62.16 111 PRO A N 1
ATOM 947 C CA . PRO A 1 111 ? 3.599 5.318 18.373 1.00 62.16 111 PRO A CA 1
ATOM 948 C C . PRO A 1 111 ? 4.532 4.109 18.180 1.00 62.16 111 PRO A C 1
ATOM 950 O O . PRO A 1 111 ? 5.745 4.251 18.323 1.00 62.16 111 PRO A O 1
ATOM 953 N N . LEU A 1 112 ? 3.997 2.916 17.901 1.00 59.78 112 LEU A N 1
ATOM 954 C CA . LEU A 1 112 ? 4.768 1.677 17.933 1.00 59.78 112 LEU A CA 1
ATOM 955 C C . LEU A 1 112 ? 5.566 1.495 16.643 1.00 59.78 112 LEU A C 1
ATOM 957 O O . LEU A 1 112 ? 5.033 1.136 15.597 1.00 59.78 112 LEU A O 1
ATOM 961 N N . ARG A 1 113 ? 6.869 1.748 16.749 1.00 60.00 113 ARG A N 1
ATOM 962 C CA . ARG A 1 113 ? 7.871 1.350 15.762 1.00 60.00 113 ARG A CA 1
ATOM 963 C C . ARG A 1 113 ? 8.515 0.055 16.255 1.00 60.00 113 ARG A C 1
ATOM 965 O O . ARG A 1 113 ? 8.933 0.031 17.416 1.00 60.00 113 ARG A O 1
ATOM 972 N N . PRO A 1 114 ? 8.623 -0.997 15.429 1.00 56.56 114 PRO A N 1
ATOM 973 C CA . PRO A 1 114 ? 9.410 -2.163 15.804 1.00 56.56 114 PRO A CA 1
ATOM 974 C C . PRO A 1 114 ? 10.855 -1.738 16.104 1.00 56.56 114 PRO A C 1
ATOM 976 O O . PRO A 1 114 ? 11.373 -0.792 15.500 1.00 56.56 114 PRO A O 1
ATOM 979 N N . ARG A 1 115 ? 11.503 -2.415 17.057 1.00 52.56 115 ARG A N 1
ATOM 980 C CA . ARG A 1 115 ? 12.767 -1.979 17.688 1.00 52.56 115 ARG A CA 1
ATOM 981 C C . ARG A 1 115 ? 13.909 -1.763 16.686 1.00 52.56 115 ARG A C 1
ATOM 983 O O . ARG A 1 115 ? 14.817 -0.983 16.962 1.00 52.56 115 ARG A O 1
ATOM 990 N N . PHE A 1 116 ? 13.845 -2.429 15.534 1.00 55.12 116 PHE A N 1
ATOM 991 C CA . PHE A 1 116 ? 14.885 -2.435 14.503 1.00 55.12 116 PHE A CA 1
ATOM 992 C C . PHE A 1 116 ? 14.552 -1.607 13.254 1.00 55.12 116 PHE A C 1
ATOM 994 O O . PHE A 1 116 ? 15.329 -1.617 12.300 1.00 55.12 116 PHE A O 1
ATOM 1001 N N . PHE A 1 117 ? 13.430 -0.881 13.227 1.00 59.34 117 PHE A N 1
ATOM 1002 C CA . PHE A 1 117 ? 13.131 0.008 12.104 1.00 59.34 117 PHE A CA 1
ATOM 1003 C C . PHE A 1 117 ? 13.895 1.328 12.232 1.00 59.34 117 PHE A C 1
ATOM 1005 O O . PHE A 1 117 ? 13.897 1.973 13.283 1.00 59.34 117 PHE A O 1
ATOM 1012 N N . ASN A 1 118 ? 14.538 1.742 11.136 1.00 61.50 118 ASN A N 1
ATOM 1013 C CA . ASN A 1 118 ? 15.183 3.047 11.044 1.00 61.50 118 ASN A CA 1
ATOM 1014 C C . ASN A 1 118 ? 14.151 4.145 11.367 1.00 61.50 118 ASN A C 1
ATOM 1016 O O . ASN A 1 118 ? 13.048 4.157 10.822 1.00 61.50 118 ASN A O 1
ATOM 1020 N N . LYS A 1 119 ? 14.517 5.078 12.254 1.00 64.88 119 LYS A N 1
ATOM 1021 C CA . LYS A 1 119 ? 13.648 6.169 12.725 1.00 64.88 119 LYS A CA 1
ATOM 1022 C C . LYS A 1 119 ? 13.170 7.089 11.598 1.00 64.88 119 LYS A C 1
ATOM 1024 O O . LYS A 1 119 ? 12.137 7.744 11.772 1.00 64.88 119 LYS A O 1
ATOM 1029 N N . ASP A 1 120 ? 13.889 7.101 10.480 1.00 64.50 120 ASP A N 1
ATOM 1030 C CA . ASP A 1 120 ? 13.567 7.872 9.282 1.00 64.50 120 ASP A CA 1
ATOM 1031 C C . ASP A 1 120 ? 12.541 7.167 8.381 1.00 64.50 120 ASP A C 1
ATOM 1033 O O . ASP A 1 120 ? 11.924 7.801 7.524 1.00 64.50 120 ASP A O 1
ATOM 1037 N N . TYR A 1 121 ? 12.302 5.868 8.595 1.00 68.50 121 TYR A N 1
ATOM 1038 C CA . TYR A 1 121 ? 11.397 5.044 7.798 1.00 68.50 121 TYR A CA 1
ATOM 1039 C C . TYR A 1 121 ? 10.127 4.739 8.592 1.00 68.50 121 TYR A C 1
ATOM 1041 O O . TYR A 1 121 ? 10.066 3.815 9.399 1.00 68.50 121 TYR A O 1
ATOM 1049 N N . LYS A 1 122 ? 9.095 5.559 8.372 1.00 72.00 122 LYS A N 1
ATOM 1050 C CA . LYS A 1 122 ? 7.784 5.394 9.019 1.00 72.00 122 LYS A CA 1
ATOM 1051 C C . LYS A 1 122 ? 6.811 4.549 8.192 1.00 72.00 122 LYS A C 1
ATOM 1053 O O . LYS A 1 122 ? 5.997 3.838 8.767 1.00 72.00 122 LYS A O 1
ATOM 1058 N N . VAL A 1 123 ? 6.884 4.643 6.864 1.00 82.94 123 VAL A N 1
ATOM 1059 C CA . VAL A 1 123 ? 5.948 4.001 5.932 1.00 82.94 123 VAL A CA 1
ATOM 1060 C C . VAL A 1 123 ? 6.735 3.373 4.786 1.00 82.94 123 VAL A C 1
ATOM 1062 O O . VAL A 1 123 ? 7.574 4.038 4.175 1.00 82.94 123 VAL A O 1
ATOM 1065 N N . GLY A 1 124 ? 6.450 2.103 4.499 1.00 89.06 124 GLY A N 1
ATOM 1066 C CA . GLY A 1 124 ? 6.900 1.418 3.291 1.00 89.06 124 GLY A CA 1
ATOM 1067 C C . GLY A 1 124 ? 5.823 1.463 2.214 1.00 89.06 124 GLY A C 1
ATOM 1068 O O . GLY A 1 124 ? 4.653 1.196 2.490 1.00 89.06 124 GLY A O 1
ATOM 1069 N N . TYR A 1 125 ? 6.215 1.797 0.987 1.00 93.50 125 TYR A N 1
ATOM 1070 C CA . TYR A 1 125 ? 5.329 1.812 -0.170 1.00 93.50 125 TYR A CA 1
ATOM 1071 C C . TYR A 1 125 ? 5.534 0.549 -0.997 1.00 93.50 125 TYR A C 1
ATOM 1073 O O . TYR A 1 125 ? 6.660 0.127 -1.266 1.00 93.50 125 TYR A O 1
ATOM 1081 N N . TYR A 1 126 ? 4.426 -0.057 -1.403 1.00 95.56 126 TYR A N 1
ATOM 1082 C CA . TYR A 1 126 ? 4.410 -1.313 -2.138 1.00 95.56 126 TYR A CA 1
ATOM 1083 C C . TYR A 1 126 ? 3.667 -1.091 -3.447 1.00 95.56 126 TYR A C 1
ATOM 1085 O O . TYR A 1 126 ? 2.547 -0.582 -3.442 1.00 95.56 126 TYR A O 1
ATOM 1093 N N . PHE A 1 127 ? 4.287 -1.487 -4.553 1.00 96.94 127 PHE A N 1
ATOM 1094 C CA . PHE A 1 127 ? 3.716 -1.352 -5.889 1.00 96.94 127 PHE A CA 1
ATOM 1095 C C . PHE A 1 127 ? 3.735 -2.711 -6.571 1.00 96.94 127 PHE A C 1
ATOM 1097 O O . PHE A 1 127 ? 4.734 -3.425 -6.489 1.00 96.94 127 PHE A O 1
ATOM 1104 N N . GLY A 1 128 ? 2.645 -3.069 -7.241 1.00 95.88 128 GLY A N 1
ATOM 1105 C CA . GLY A 1 128 ? 2.515 -4.358 -7.908 1.00 95.88 128 GLY A CA 1
ATOM 1106 C C . GLY A 1 128 ? 1.615 -4.2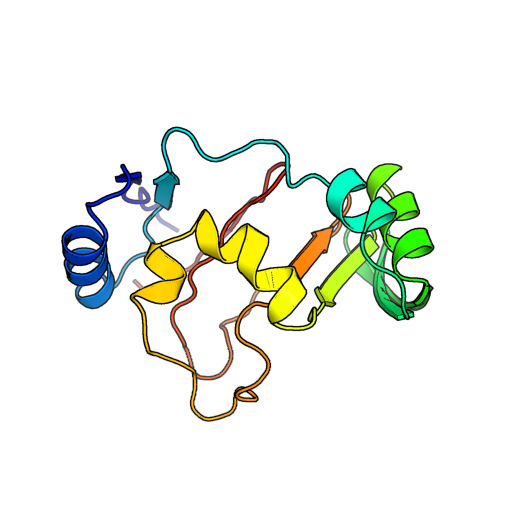59 -9.127 1.00 95.88 128 GLY A C 1
ATOM 1107 O O . GLY A 1 128 ? 0.559 -3.631 -9.060 1.00 95.88 128 GLY A O 1
ATOM 1108 N N . GLY A 1 129 ? 2.046 -4.860 -10.233 1.00 94.38 129 GLY A N 1
ATOM 1109 C CA . GLY A 1 129 ? 1.170 -5.145 -11.368 1.00 94.38 129 GLY A CA 1
ATOM 1110 C C . GLY A 1 129 ? 0.386 -6.439 -11.155 1.00 94.38 129 GLY A C 1
ATOM 1111 O O . GLY A 1 129 ? 0.661 -7.202 -10.228 1.00 94.38 129 GLY A O 1
ATOM 1112 N N . ASN A 1 130 ? -0.583 -6.712 -12.028 1.00 91.81 130 ASN A N 1
ATOM 1113 C CA . ASN A 1 130 ? -1.313 -7.979 -11.996 1.00 91.81 130 ASN A CA 1
ATOM 1114 C C . ASN A 1 130 ? -0.346 -9.175 -12.139 1.00 91.81 130 ASN A C 1
ATOM 1116 O O . ASN A 1 130 ? 0.560 -9.126 -12.966 1.00 91.81 130 ASN A O 1
ATOM 1120 N N . GLY A 1 131 ? -0.525 -10.228 -11.336 1.00 90.00 131 GLY A N 1
ATOM 1121 C CA . GLY A 1 131 ? 0.361 -11.404 -11.298 1.00 90.00 131 GLY A CA 1
ATOM 1122 C C . GLY A 1 131 ? 1.588 -11.276 -10.381 1.00 90.00 131 GLY A C 1
ATOM 1123 O O . GLY A 1 131 ? 2.253 -12.273 -10.096 1.00 90.00 131 GLY A O 1
ATOM 1124 N N . ALA A 1 132 ? 1.880 -10.082 -9.857 1.00 93.69 132 ALA A N 1
ATOM 1125 C CA . ALA A 1 132 ? 2.849 -9.935 -8.777 1.00 93.69 132 ALA A CA 1
ATOM 1126 C C . ALA A 1 132 ? 2.230 -10.357 -7.436 1.00 93.69 132 ALA A C 1
ATOM 1128 O O . ALA A 1 132 ? 1.111 -9.967 -7.107 1.00 93.69 132 ALA A O 1
ATOM 1129 N N . HIS A 1 133 ? 2.980 -11.102 -6.626 1.00 93.81 133 HIS A N 1
ATOM 1130 C CA . HIS A 1 133 ? 2.518 -11.556 -5.314 1.00 93.81 133 HIS A CA 1
ATOM 1131 C C . HIS A 1 133 ? 3.656 -11.549 -4.286 1.00 93.81 133 HIS A C 1
ATOM 1133 O O . HIS A 1 133 ? 4.811 -11.241 -4.591 1.00 93.81 133 HIS A O 1
ATOM 1139 N N . THR A 1 134 ? 3.314 -11.848 -3.038 1.00 92.38 134 THR A N 1
ATOM 1140 C CA . THR A 1 134 ? 4.275 -12.114 -1.969 1.00 92.38 134 THR A CA 1
ATOM 1141 C C . THR A 1 134 ? 3.977 -13.496 -1.423 1.00 92.38 134 THR A C 1
ATOM 1143 O O . THR A 1 134 ? 2.815 -13.810 -1.176 1.00 92.38 134 THR A O 1
ATOM 1146 N N . GLU A 1 135 ? 5.016 -14.312 -1.274 1.00 91.19 135 GLU A N 1
ATOM 1147 C CA . GLU A 1 135 ? 4.894 -15.650 -0.704 1.00 91.19 135 GLU A CA 1
ATOM 1148 C C . GLU A 1 135 ? 4.371 -15.599 0.736 1.00 91.19 135 GLU A C 1
ATOM 1150 O O . GLU A 1 135 ? 4.422 -14.565 1.411 1.00 91.19 135 GLU A O 1
ATOM 1155 N N . MET A 1 136 ? 3.852 -16.731 1.204 1.00 92.31 136 MET A N 1
ATOM 1156 C CA . MET A 1 136 ? 3.355 -16.865 2.567 1.00 92.31 136 MET A CA 1
ATOM 1157 C C . MET A 1 136 ? 4.487 -16.626 3.571 1.00 92.31 136 MET A C 1
ATOM 1159 O O . MET A 1 136 ? 5.540 -17.252 3.496 1.00 92.31 136 MET A O 1
ATOM 1163 N N . HIS A 1 137 ? 4.261 -15.722 4.518 1.00 91.94 137 HIS A N 1
ATOM 1164 C CA . HIS A 1 137 ? 5.214 -15.399 5.574 1.00 91.94 137 HIS A CA 1
ATOM 1165 C C . HIS A 1 137 ? 4.483 -14.824 6.790 1.00 91.94 137 HIS A C 1
ATOM 1167 O O . HIS A 1 137 ? 3.319 -14.431 6.706 1.00 91.94 137 HIS A O 1
ATOM 1173 N N . TYR A 1 138 ? 5.197 -14.748 7.910 1.00 89.50 138 TYR A N 1
ATOM 1174 C CA . TYR A 1 138 ? 4.882 -13.839 9.004 1.00 89.50 138 TYR A CA 1
ATOM 1175 C C . TYR A 1 138 ? 5.881 -12.683 8.984 1.00 89.50 138 TYR A C 1
ATOM 1177 O O . TYR A 1 138 ? 7.044 -12.855 8.607 1.00 89.50 138 TYR A O 1
ATOM 1185 N N . ASP A 1 139 ? 5.430 -11.499 9.383 1.00 86.06 139 ASP A N 1
ATOM 1186 C CA . ASP A 1 139 ? 6.315 -10.350 9.486 1.00 86.06 139 ASP A CA 1
ATOM 1187 C C . ASP A 1 139 ? 7.382 -10.578 10.557 1.00 86.06 139 ASP A C 1
ATOM 1189 O O . ASP A 1 139 ? 7.151 -11.219 11.590 1.00 86.06 139 ASP A O 1
ATOM 1193 N N . ARG A 1 140 ? 8.579 -10.040 10.309 1.00 80.62 140 ARG A N 1
ATOM 1194 C CA . ARG A 1 140 ? 9.691 -10.124 11.257 1.00 80.62 140 ARG A CA 1
ATOM 1195 C C . ARG A 1 140 ? 9.237 -9.586 12.618 1.00 80.62 140 ARG A C 1
ATOM 1197 O O . ARG A 1 140 ? 8.623 -8.529 12.695 1.00 80.62 140 ARG A O 1
ATOM 1204 N N . GLU A 1 141 ? 9.580 -10.310 13.683 1.00 81.44 141 GLU A N 1
ATOM 1205 C CA . GLU A 1 141 ? 9.177 -10.017 15.072 1.00 81.44 141 GLU A CA 1
ATOM 1206 C C . GLU A 1 141 ? 7.691 -10.218 15.393 1.00 81.44 141 GLU A C 1
ATOM 1208 O O . GLU A 1 141 ? 7.256 -9.827 16.473 1.00 81.44 141 GLU A O 1
ATOM 1213 N N . HIS A 1 142 ? 6.914 -10.828 14.492 1.00 82.69 142 HIS A N 1
ATOM 1214 C CA . HIS A 1 142 ? 5.475 -11.034 14.683 1.00 82.69 142 HIS A CA 1
ATOM 1215 C C . HIS A 1 142 ? 4.732 -9.718 14.975 1.00 82.69 142 HIS A C 1
ATOM 1217 O O . HIS A 1 142 ? 3.805 -9.670 15.787 1.00 82.69 142 HIS A O 1
ATOM 1223 N N . CYS A 1 143 ? 5.167 -8.622 14.342 1.00 80.25 143 CYS A N 1
ATOM 1224 C CA . CYS A 1 143 ? 4.545 -7.321 14.529 1.00 80.25 143 CYS A CA 1
ATOM 1225 C C . CYS A 1 143 ? 3.156 -7.260 13.875 1.00 80.25 143 CYS A C 1
ATOM 1227 O O . CYS A 1 143 ? 2.875 -7.909 12.869 1.00 80.25 143 CYS A O 1
ATOM 1229 N N . CYS A 1 144 ? 2.275 -6.443 14.451 1.00 83.19 144 CYS A N 1
ATOM 1230 C CA . CYS A 1 144 ? 1.020 -6.078 13.803 1.00 83.19 144 CYS A CA 1
ATOM 1231 C C . CYS A 1 144 ? 1.274 -4.981 12.766 1.00 83.19 144 CYS A C 1
ATOM 1233 O O . CYS A 1 144 ? 2.002 -4.026 13.044 1.00 83.19 144 CYS A O 1
ATOM 1235 N N . ASN A 1 145 ? 0.611 -5.072 11.613 1.00 86.38 145 ASN A N 1
ATOM 1236 C CA . ASN A 1 145 ? 0.756 -4.107 10.528 1.00 86.38 145 ASN A CA 1
ATOM 1237 C C . ASN A 1 145 ? -0.549 -3.377 10.206 1.00 86.38 145 ASN A C 1
ATOM 1239 O O . ASN A 1 145 ? -1.623 -3.972 10.130 1.00 86.38 145 ASN A O 1
ATOM 1243 N N . LEU A 1 146 ? -0.433 -2.071 9.954 1.00 87.88 146 LEU A N 1
ATOM 1244 C CA . LEU A 1 146 ? -1.511 -1.246 9.410 1.00 87.88 146 LEU A CA 1
ATOM 1245 C C . LEU A 1 146 ? -1.294 -1.074 7.908 1.00 87.88 146 LEU A C 1
ATOM 1247 O O . LEU A 1 146 ? -0.587 -0.167 7.471 1.00 87.88 146 LEU A O 1
ATOM 1251 N N . HIS A 1 147 ? -1.906 -1.954 7.117 1.00 91.12 147 HIS A N 1
ATOM 1252 C CA . HIS A 1 147 ? -1.830 -1.900 5.661 1.00 91.12 147 HIS A CA 1
ATOM 1253 C C . HIS A 1 147 ? -2.941 -1.018 5.080 1.00 91.12 147 HIS A C 1
ATOM 1255 O O . HIS A 1 147 ? -4.120 -1.258 5.333 1.00 91.12 147 HIS A O 1
ATOM 1261 N N . LEU A 1 148 ? -2.573 -0.033 4.257 1.00 91.19 148 LEU A N 1
ATOM 1262 C CA . LEU A 1 148 ? -3.515 0.809 3.519 1.00 91.19 148 LEU A CA 1
ATOM 1263 C C . LEU A 1 148 ? -3.377 0.558 2.017 1.00 91.19 148 LEU A C 1
ATOM 1265 O O . LEU A 1 148 ? -2.314 0.782 1.439 1.00 91.19 148 LEU A O 1
ATOM 1269 N N . CYS A 1 149 ? -4.468 0.143 1.378 1.00 92.62 149 CYS A N 1
ATOM 1270 C CA . CYS A 1 149 ? -4.546 0.080 -0.076 1.00 92.62 149 CYS A CA 1
ATOM 1271 C C . CYS A 1 149 ? -4.902 1.476 -0.614 1.00 92.62 149 CYS A C 1
ATOM 1273 O O . CYS A 1 149 ? -6.051 1.896 -0.522 1.00 92.62 149 CYS A O 1
ATOM 1275 N N . LEU A 1 150 ? -3.904 2.207 -1.127 1.00 92.31 150 LEU A N 1
ATOM 1276 C CA . LEU A 1 150 ? -4.094 3.560 -1.676 1.00 92.31 150 LEU A CA 1
ATOM 1277 C C . LEU A 1 150 ? -4.818 3.553 -3.030 1.00 92.31 150 LEU A C 1
ATOM 1279 O O . LEU A 1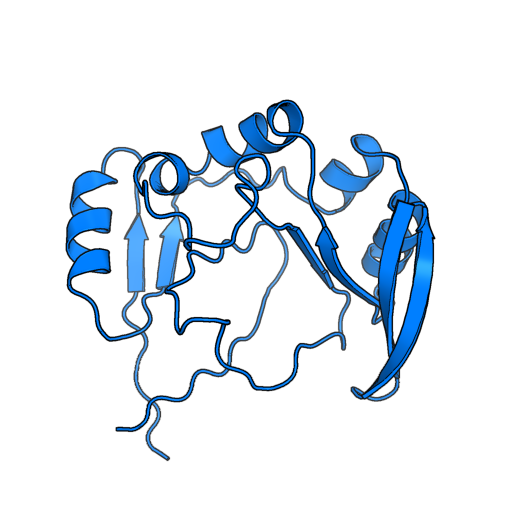 150 ? -5.581 4.465 -3.330 1.00 92.31 150 LEU A O 1
ATOM 1283 N N . SER A 1 151 ? -4.548 2.544 -3.859 1.00 91.25 151 SER A N 1
ATOM 1284 C CA . SER A 1 151 ? -5.106 2.411 -5.202 1.00 91.25 151 SER A CA 1
ATOM 1285 C C . SER A 1 151 ? -5.117 0.944 -5.629 1.00 91.25 151 SER A C 1
ATOM 1287 O O . SER A 1 151 ? -4.238 0.170 -5.243 1.00 91.25 151 SER A O 1
ATOM 1289 N N . GLY A 1 152 ? -6.104 0.574 -6.445 1.00 90.62 152 GLY A N 1
ATOM 1290 C CA . GLY A 1 152 ? -6.284 -0.790 -6.934 1.00 90.62 152 GLY A CA 1
ATOM 1291 C C . GLY A 1 152 ? -6.950 -1.712 -5.913 1.00 90.62 152 GLY A C 1
ATOM 1292 O O . GLY A 1 152 ? -7.759 -1.285 -5.091 1.00 90.62 152 GLY A O 1
ATOM 1293 N N . LYS A 1 153 ? -6.647 -3.006 -6.016 1.00 91.00 153 LYS A N 1
ATOM 1294 C CA . LYS A 1 153 ? -7.148 -4.049 -5.117 1.00 91.00 153 LYS A CA 1
ATOM 1295 C C . LYS A 1 153 ? -5.994 -4.959 -4.728 1.00 91.00 153 LYS A C 1
ATOM 1297 O O . LYS A 1 153 ? -5.143 -5.264 -5.560 1.00 91.00 153 LYS A O 1
ATOM 1302 N N . LYS A 1 154 ? -5.992 -5.404 -3.475 1.00 92.12 154 LYS A N 1
ATOM 1303 C CA . LYS A 1 154 ? -5.052 -6.398 -2.962 1.00 92.12 154 LYS A CA 1
ATOM 1304 C C . LYS A 1 154 ? -5.833 -7.526 -2.312 1.00 92.12 154 LYS A C 1
ATOM 1306 O O . LYS A 1 154 ? -6.670 -7.272 -1.450 1.00 92.12 154 LYS A O 1
ATOM 1311 N N . GLU A 1 155 ? -5.538 -8.748 -2.725 1.00 92.69 155 GLU A N 1
ATOM 1312 C CA . GLU A 1 155 ? -6.037 -9.951 -2.071 1.00 92.69 155 GLU A CA 1
ATOM 1313 C C . GLU A 1 155 ? -5.052 -10.388 -0.979 1.00 92.69 155 GLU A C 1
ATOM 1315 O O . GLU A 1 155 ? -3.834 -10.260 -1.134 1.00 92.69 155 GLU A O 1
ATOM 1320 N N . LEU A 1 156 ? -5.585 -10.847 0.152 1.00 92.31 156 LEU A N 1
ATOM 1321 C CA . LEU A 1 156 ? -4.816 -11.310 1.301 1.00 92.31 156 LEU A CA 1
ATOM 1322 C C . LEU A 1 156 ? -5.370 -12.661 1.747 1.00 92.31 156 LEU A C 1
ATOM 1324 O O . LEU A 1 156 ? -6.567 -12.788 1.995 1.00 92.31 156 LEU A O 1
ATOM 1328 N N . LEU A 1 157 ? -4.478 -13.636 1.900 1.00 92.44 157 LEU A N 1
ATOM 1329 C CA . LEU A 1 157 ? -4.771 -14.924 2.520 1.00 92.44 157 LEU A CA 1
ATOM 1330 C C . LEU A 1 157 ? -4.071 -14.947 3.877 1.00 92.44 157 LEU A C 1
ATOM 1332 O O . LEU A 1 157 ? -2.847 -14.847 3.948 1.00 92.44 157 LEU A O 1
ATOM 1336 N N . LEU A 1 158 ? -4.859 -15.016 4.950 1.00 92.31 158 LEU A N 1
ATOM 1337 C CA . LEU A 1 158 ? -4.377 -14.976 6.327 1.00 92.31 158 LEU A CA 1
ATOM 1338 C C . LEU A 1 158 ? -4.690 -16.305 7.005 1.00 92.31 158 LEU A C 1
ATOM 1340 O O . LEU A 1 158 ? -5.815 -16.798 6.926 1.00 92.31 158 LEU A O 1
ATOM 1344 N N . PHE A 1 159 ? -3.692 -16.855 7.686 1.00 90.06 159 PHE A N 1
ATOM 1345 C CA . PHE A 1 159 ? -3.792 -18.113 8.412 1.00 90.06 159 PHE A CA 1
ATOM 1346 C C . PHE A 1 159 ? -3.579 -17.830 9.895 1.00 90.06 159 PHE A C 1
ATOM 1348 O O . PHE A 1 159 ? -2.646 -17.122 10.271 1.00 90.06 159 PHE A O 1
ATOM 1355 N N . THR A 1 160 ? -4.465 -18.367 10.724 1.00 85.50 160 THR A N 1
ATOM 1356 C CA . THR A 1 160 ? -4.308 -18.408 12.180 1.00 85.50 160 THR A CA 1
ATOM 1357 C C . THR A 1 160 ? -4.014 -19.847 12.597 1.00 85.50 160 THR A C 1
ATOM 1359 O O . THR A 1 160 ? -4.242 -20.771 11.817 1.00 85.50 160 THR A O 1
ATOM 1362 N N . GLN A 1 161 ? -3.456 -20.031 13.791 1.00 75.12 161 GLN A N 1
ATOM 1363 C CA . GLN A 1 161 ? -3.143 -21.360 14.326 1.00 75.12 161 GLN A CA 1
ATOM 1364 C C . GLN A 1 161 ? -4.380 -22.097 14.866 1.00 75.12 161 GLN A C 1
ATOM 1366 O O . GLN A 1 161 ? -4.293 -23.300 15.103 1.00 75.12 161 GLN A O 1
ATOM 1371 N N . ASP A 1 162 ? -5.494 -21.385 15.059 1.00 65.25 162 ASP A N 1
ATOM 1372 C CA . ASP A 1 162 ? -6.755 -21.921 15.597 1.00 65.25 162 ASP A CA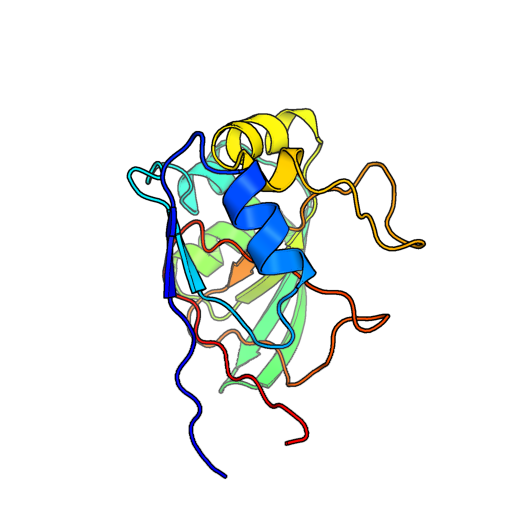 1
ATOM 1373 C C . ASP A 1 162 ? -7.575 -22.729 14.581 1.00 65.25 162 ASP A C 1
ATOM 1375 O O . ASP A 1 162 ? -7.622 -22.339 13.387 1.00 65.25 162 ASP A O 1
#

Radius of gyration: 16.85 Å; chains: 1; bounding box: 34×41×40 Å

Sequence (162 aa):
MQLKQIRVLEYEYGYEELIKKILYNSKEPILIKIKNFPDKFSLDYFIERFNGETIYSIFENNICVNHQSSELKAALTAIKKNKPYRIFSQIFPRNKSEKIEYHVPLWQKFPLRPRFFNKDYKVGYYFGGNGAHTEMHYDREHCCNLHLCLSGKKELLLFTQD

Organism: NCBI:txid45074

pLDDT: mean 88.55, std 9.57, range [52.56, 97.94]

Foldseek 3Di:
DDDDDAAEAEDEPPCLVVVVVVVVPDPGHHHYDYPPQDLPPDLVNPLVPDWDKFKKFADDPLDGDDIDMDIPNVQSVCLVVQGFMKGWFDFDFPVVCVVVVVSVVNLVVDPDDPPPDDPRGSDGDMGGGPSHDDDDDADPPNDDDDDDDSDDDDDDDDDDPD